Protein AF-A0A1V5JVI7-F1 (afdb_monomer)

Mean predicted aligned error: 3.71 Å

Secondary structure (DSSP, 8-state):
-----TTSHHHHHHHHHHTS-TTT-------GGGSPPPSS---SHHHHHHHHHHHHHHHHHHHHHHTT--

Foldseek 3Di:
DDFFDQLAQRNLQVVCVVPDPPVPDDDDDTDLVSHDADPDDDPDPVVRVVVSVVSNVVSVVVVCVVVVVD

Structure (mmCIF, N/CA/C/O backbone):
data_AF-A0A1V5JVI7-F1
#
_entry.id   AF-A0A1V5JVI7-F1
#
loop_
_atom_site.group_PDB
_atom_site.id
_atom_site.type_symbol
_atom_site.label_atom_id
_atom_site.label_alt_id
_atom_site.label_comp_id
_atom_site.label_asym_id
_atom_site.label_entity_id
_atom_site.label_seq_id
_atom_site.pdbx_PDB_ins_code
_atom_site.Cartn_x
_atom_site.Cartn_y
_atom_site.Cartn_z
_atom_site.occupancy
_atom_site.B_iso_or_equiv
_atom_site.auth_seq_id
_atom_site.auth_comp_id
_atom_site.auth_asym_id
_atom_site.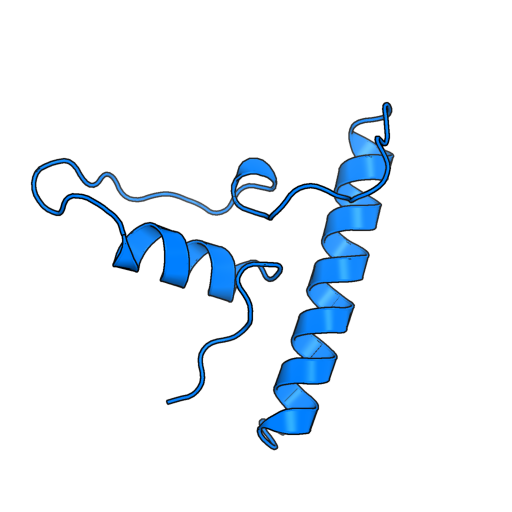auth_atom_id
_atom_site.pdbx_PDB_model_num
ATOM 1 N N . MET A 1 1 ? 2.738 -9.588 -16.997 1.00 69.62 1 MET A N 1
ATOM 2 C CA . MET A 1 1 ? 2.765 -9.763 -15.530 1.00 69.62 1 MET A CA 1
ATOM 3 C C . MET A 1 1 ? 1.920 -8.649 -14.938 1.00 69.62 1 MET A C 1
ATOM 5 O O . MET A 1 1 ? 2.201 -7.494 -15.233 1.00 69.62 1 MET A O 1
ATOM 9 N N . ALA A 1 2 ? 0.832 -8.970 -14.239 1.00 87.31 2 ALA A N 1
ATOM 10 C CA . ALA A 1 2 ? 0.014 -7.945 -13.598 1.00 87.31 2 ALA A CA 1
ATOM 11 C C . ALA A 1 2 ? 0.757 -7.408 -12.363 1.00 87.31 2 ALA A C 1
ATOM 13 O O . ALA A 1 2 ? 1.437 -8.173 -11.681 1.00 87.31 2 ALA A O 1
ATOM 14 N N . VAL A 1 3 ? 0.621 -6.115 -12.068 1.00 92.00 3 VAL A N 1
ATOM 15 C CA . VAL A 1 3 ? 1.158 -5.480 -10.851 1.00 92.00 3 VAL A CA 1
ATOM 16 C C . VAL A 1 3 ? -0.028 -5.049 -9.984 1.00 92.00 3 VAL A C 1
ATOM 18 O O . VAL A 1 3 ? -0.988 -4.507 -10.544 1.00 92.00 3 VAL A O 1
ATOM 21 N N . PRO A 1 4 ? -0.014 -5.295 -8.661 1.00 94.50 4 PRO A N 1
ATOM 22 C CA . PRO A 1 4 ? -1.080 -4.845 -7.771 1.00 94.50 4 PRO A CA 1
ATOM 23 C C . PRO A 1 4 ? -1.134 -3.313 -7.679 1.00 94.50 4 PRO A C 1
ATOM 25 O O . PRO A 1 4 ? -0.140 -2.638 -7.964 1.00 94.50 4 PRO A O 1
ATOM 28 N N . PRO A 1 5 ? -2.283 -2.736 -7.295 1.00 95.00 5 PRO A N 1
ATOM 29 C CA . PRO A 1 5 ? -2.452 -1.288 -7.280 1.00 95.00 5 PRO A CA 1
ATOM 30 C C . PRO A 1 5 ? -1.525 -0.609 -6.253 1.00 95.00 5 PRO A C 1
ATOM 32 O O . PRO A 1 5 ? -1.152 -1.235 -5.252 1.00 95.00 5 PRO A O 1
ATOM 35 N N . PRO A 1 6 ? -1.153 0.672 -6.460 1.00 94.69 6 PRO A N 1
ATOM 36 C CA . PRO A 1 6 ? -0.238 1.415 -5.582 1.00 94.69 6 PRO A CA 1
ATOM 37 C C . PRO A 1 6 ? -0.788 1.636 -4.165 1.00 94.69 6 PRO A C 1
ATOM 39 O O . PRO A 1 6 ? -0.038 1.967 -3.252 1.00 94.69 6 PRO A O 1
ATOM 42 N N . THR A 1 7 ? -2.079 1.388 -3.953 1.00 96.69 7 THR A N 1
ATOM 43 C CA . THR A 1 7 ? -2.720 1.345 -2.636 1.00 96.69 7 THR A CA 1
ATOM 44 C C . THR A 1 7 ? -2.327 0.122 -1.799 1.00 96.69 7 THR A C 1
ATOM 46 O O . THR A 1 7 ? -2.567 0.120 -0.592 1.00 96.69 7 THR A O 1
ATOM 49 N N . THR A 1 8 ? -1.691 -0.888 -2.403 1.00 96.94 8 THR A N 1
ATOM 50 C CA . THR A 1 8 ? -1.123 -2.063 -1.724 1.00 96.94 8 THR A CA 1
ATOM 51 C C . THR A 1 8 ? 0.355 -1.857 -1.395 1.00 96.94 8 THR A C 1
ATOM 53 O O . THR A 1 8 ? 1.057 -1.094 -2.059 1.00 96.94 8 THR A O 1
ATOM 56 N N . ALA A 1 9 ? 0.881 -2.591 -0.409 1.00 95.50 9 ALA A N 1
ATOM 57 C CA . ALA A 1 9 ? 2.300 -2.498 -0.060 1.00 95.50 9 ALA A CA 1
ATOM 58 C C . ALA A 1 9 ? 3.220 -2.839 -1.247 1.00 95.50 9 ALA A C 1
ATOM 60 O O . ALA A 1 9 ? 4.123 -2.065 -1.565 1.00 95.50 9 ALA A O 1
ATOM 61 N N . LEU A 1 10 ? 2.962 -3.951 -1.943 1.00 94.81 10 LEU A N 1
ATOM 62 C CA . LEU A 1 10 ? 3.770 -4.368 -3.089 1.00 94.81 10 LEU A CA 1
ATOM 63 C C . LEU A 1 10 ? 3.637 -3.401 -4.273 1.00 94.81 10 LEU A C 1
ATOM 65 O O . LEU A 1 10 ? 4.646 -3.018 -4.865 1.00 94.81 10 LEU A O 1
ATOM 69 N N . GLY A 1 11 ? 2.414 -2.969 -4.586 1.00 94.88 11 GLY A N 1
ATOM 70 C CA . GLY A 1 11 ? 2.169 -2.020 -5.668 1.00 94.88 11 GLY A CA 1
ATOM 71 C C . GLY A 1 11 ? 2.828 -0.668 -5.407 1.00 94.88 11 GLY A C 1
ATOM 72 O O . GLY A 1 11 ? 3.436 -0.108 -6.315 1.00 94.88 11 GLY A O 1
ATOM 73 N N . SER A 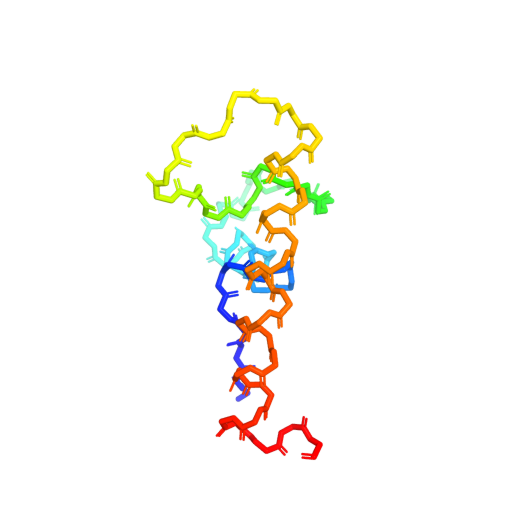1 12 ? 2.793 -0.176 -4.162 1.00 95.44 12 SER A N 1
ATOM 74 C CA . SER A 1 12 ? 3.446 1.084 -3.772 1.00 95.44 12 SER A CA 1
ATOM 75 C C . SER A 1 12 ? 4.965 1.040 -3.962 1.00 95.44 12 SER A C 1
ATOM 77 O O . SER A 1 12 ? 5.560 1.992 -4.465 1.00 95.44 12 SER A O 1
ATOM 79 N N . LEU A 1 13 ? 5.601 -0.088 -3.630 1.00 94.25 13 LEU A N 1
ATOM 80 C CA . LEU A 1 13 ? 7.038 -0.283 -3.820 1.00 94.25 13 LEU A CA 1
ATOM 81 C C . LEU A 1 13 ? 7.397 -0.389 -5.301 1.00 94.25 13 LEU A C 1
ATOM 83 O O . LEU A 1 13 ? 8.330 0.276 -5.746 1.00 94.25 13 LEU A O 1
ATOM 87 N N . ALA A 1 14 ? 6.644 -1.181 -6.069 1.00 93.38 14 ALA A N 1
ATOM 88 C CA . ALA A 1 14 ? 6.837 -1.295 -7.512 1.00 93.38 14 ALA A CA 1
ATOM 89 C C . ALA A 1 14 ? 6.700 0.077 -8.191 1.00 93.38 14 ALA A C 1
ATOM 91 O O . ALA A 1 14 ? 7.548 0.464 -8.994 1.00 93.38 14 ALA A O 1
ATOM 92 N N . TRP A 1 15 ? 5.682 0.847 -7.802 1.00 92.75 15 TRP A N 1
ATOM 93 C CA . TRP A 1 15 ? 5.461 2.207 -8.279 1.00 92.75 15 TRP A CA 1
ATOM 94 C C . TRP A 1 15 ? 6.625 3.136 -7.918 1.00 92.75 15 TRP A C 1
ATOM 96 O O . TRP A 1 15 ? 7.168 3.798 -8.803 1.00 92.75 15 TRP A O 1
ATOM 106 N N . ALA A 1 16 ? 7.063 3.141 -6.655 1.00 91.00 16 ALA A N 1
ATOM 107 C CA . ALA A 1 16 ? 8.157 3.991 -6.188 1.00 91.00 16 ALA A CA 1
ATOM 108 C C . ALA A 1 16 ? 9.475 3.689 -6.914 1.00 91.00 16 ALA A C 1
ATOM 110 O O . ALA A 1 16 ? 10.154 4.610 -7.361 1.00 91.00 16 ALA A O 1
ATOM 111 N N . ILE A 1 17 ? 9.810 2.406 -7.084 1.00 90.94 17 ILE A N 1
ATOM 112 C CA . ILE A 1 17 ? 11.014 1.973 -7.803 1.00 90.94 17 ILE A CA 1
ATOM 113 C C . ILE A 1 17 ? 10.914 2.352 -9.284 1.00 90.94 17 ILE A C 1
ATOM 115 O O . ILE A 1 17 ? 11.863 2.897 -9.837 1.00 90.94 17 ILE A O 1
ATOM 119 N N . SER A 1 18 ? 9.755 2.132 -9.917 1.00 90.81 18 SER A N 1
ATOM 120 C CA . SER A 1 18 ? 9.553 2.426 -11.345 1.00 90.81 18 SER A CA 1
ATOM 121 C C . SER A 1 18 ? 9.683 3.910 -11.705 1.00 90.81 18 SER A C 1
ATOM 123 O O . SER A 1 18 ? 9.926 4.239 -12.863 1.00 90.81 18 SER A O 1
ATOM 125 N N . ARG A 1 19 ? 9.517 4.808 -10.725 1.00 89.50 19 ARG A N 1
ATOM 126 C CA . ARG A 1 19 ? 9.589 6.267 -10.905 1.00 89.50 19 ARG A CA 1
ATOM 127 C C . ARG A 1 19 ? 10.842 6.899 -10.312 1.00 89.50 19 ARG A C 1
ATOM 129 O O . ARG A 1 19 ? 11.008 8.113 -10.408 1.00 89.50 19 ARG A O 1
ATOM 136 N N . ALA A 1 20 ? 11.698 6.114 -9.670 1.00 89.06 20 ALA A N 1
ATOM 137 C CA . ALA A 1 20 ? 12.900 6.644 -9.061 1.00 89.06 20 ALA A CA 1
ATOM 138 C C . ALA A 1 20 ? 13.907 7.104 -10.126 1.00 89.06 20 ALA A C 1
ATO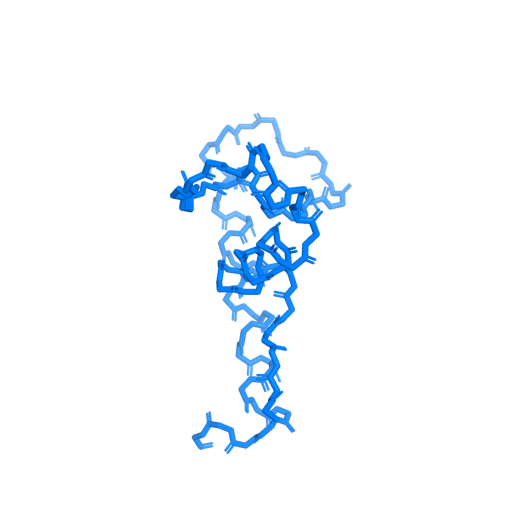M 140 O O . ALA A 1 20 ? 14.134 6.420 -11.123 1.00 89.06 20 ALA A O 1
ATOM 141 N N . ASP A 1 21 ? 14.575 8.235 -9.879 1.00 89.75 21 ASP A N 1
ATOM 142 C CA . ASP A 1 21 ? 15.802 8.574 -10.603 1.00 89.75 21 ASP A CA 1
ATOM 143 C C . ASP A 1 21 ? 16.877 7.555 -10.218 1.00 89.75 21 ASP A C 1
ATOM 145 O O . ASP A 1 21 ? 17.387 7.570 -9.096 1.00 89.75 21 ASP A O 1
ATOM 149 N N . PHE A 1 22 ? 17.229 6.674 -11.154 1.00 84.62 22 PHE A N 1
ATOM 150 C CA . PHE A 1 22 ? 18.178 5.587 -10.926 1.00 84.62 22 PHE A CA 1
ATOM 151 C C . PHE A 1 22 ? 19.538 6.074 -10.404 1.00 84.62 22 PHE A C 1
ATOM 153 O O . PHE A 1 22 ? 20.188 5.369 -9.639 1.00 84.62 22 PHE A O 1
ATOM 160 N N . ARG A 1 23 ? 19.962 7.298 -10.752 1.00 89.75 23 ARG A N 1
ATOM 161 C CA . ARG A 1 23 ? 21.242 7.859 -10.282 1.00 89.75 23 ARG A CA 1
ATOM 162 C C . ARG A 1 23 ? 21.209 8.277 -8.813 1.00 89.75 23 ARG A C 1
ATOM 164 O O . ARG A 1 23 ? 22.262 8.449 -8.208 1.00 89.75 23 ARG A O 1
ATOM 171 N N . ARG A 1 24 ? 20.016 8.480 -8.252 1.00 87.12 24 ARG A N 1
ATOM 172 C CA . ARG A 1 24 ? 19.796 8.970 -6.881 1.00 87.12 24 ARG A CA 1
ATOM 173 C C . ARG A 1 24 ? 18.986 8.004 -6.027 1.00 87.12 24 ARG A C 1
ATOM 175 O O . ARG A 1 24 ? 18.763 8.283 -4.850 1.00 87.12 24 ARG A O 1
ATOM 182 N N . PHE A 1 25 ? 18.531 6.897 -6.608 1.00 87.25 25 PHE A N 1
ATOM 183 C CA . PHE A 1 25 ? 17.695 5.936 -5.920 1.00 87.25 25 PHE A CA 1
ATOM 184 C C . PHE A 1 25 ? 18.419 5.382 -4.697 1.00 87.25 25 PHE A C 1
ATOM 186 O O . PHE A 1 25 ? 19.564 4.939 -4.767 1.00 87.25 25 PHE A O 1
ATOM 193 N N . GLN A 1 26 ? 17.713 5.403 -3.573 1.00 87.69 26 GLN A N 1
ATOM 194 C CA . GLN A 1 26 ? 18.106 4.709 -2.362 1.00 87.69 26 GLN A CA 1
ATOM 195 C C . GLN A 1 26 ? 17.084 3.603 -2.112 1.00 87.69 26 GLN A C 1
ATOM 197 O O . GLN A 1 26 ? 15.882 3.868 -2.231 1.00 87.69 26 GLN A O 1
ATOM 202 N N . PRO A 1 27 ? 17.523 2.386 -1.750 1.00 87.69 27 PRO A N 1
ATOM 203 C CA . PRO A 1 27 ? 16.610 1.328 -1.357 1.00 87.69 27 PRO A CA 1
ATOM 204 C C . PRO A 1 27 ? 15.644 1.822 -0.281 1.00 87.69 27 PRO A C 1
ATOM 206 O O . PRO A 1 27 ? 16.049 2.343 0.760 1.00 87.69 27 PRO A O 1
ATOM 209 N N . VAL A 1 28 ? 14.351 1.649 -0.532 1.00 88.94 28 VAL A N 1
ATOM 210 C CA . VAL A 1 28 ? 13.293 2.038 0.399 1.00 88.94 28 VAL A CA 1
ATOM 211 C C . VAL A 1 28 ? 12.641 0.798 0.982 1.00 88.94 28 VAL A C 1
ATOM 213 O O . VAL A 1 28 ? 12.142 -0.066 0.264 1.00 88.94 28 VAL A O 1
ATOM 216 N N . LYS A 1 29 ? 12.615 0.724 2.316 1.00 92.25 29 LYS A N 1
ATOM 217 C CA . LYS A 1 29 ? 11.726 -0.205 3.015 1.00 92.25 29 LYS A CA 1
ATOM 218 C C . LYS A 1 29 ? 10.291 0.296 2.919 1.00 92.25 29 LYS A C 1
ATOM 220 O O . LYS A 1 29 ? 10.048 1.505 2.876 1.00 92.25 29 LYS A O 1
ATOM 225 N N . PHE A 1 30 ? 9.340 -0.627 2.978 1.00 94.62 30 PHE A N 1
ATOM 226 C CA . PHE A 1 30 ? 7.938 -0.253 3.066 1.00 94.62 30 PHE A CA 1
ATOM 227 C C . PHE A 1 30 ? 7.668 0.642 4.287 1.00 94.62 30 PHE A C 1
ATOM 229 O O . PHE A 1 30 ? 8.179 0.417 5.390 1.00 94.62 30 PHE A O 1
ATOM 236 N N . SER A 1 31 ? 6.815 1.646 4.094 1.00 95.31 31 SER A N 1
ATOM 237 C CA . SER A 1 31 ? 6.191 2.401 5.173 1.00 95.31 31 SER A CA 1
ATOM 238 C C . SER A 1 31 ? 4.790 2.838 4.751 1.00 95.31 31 SER A C 1
ATOM 240 O O . SER A 1 31 ? 4.534 3.036 3.567 1.00 95.31 31 SER A O 1
ATOM 242 N N . PHE A 1 32 ? 3.899 3.083 5.716 1.00 95.56 32 PHE A N 1
ATOM 243 C CA . PHE A 1 32 ? 2.557 3.621 5.440 1.00 95.56 32 PHE A CA 1
ATOM 244 C C . PHE A 1 32 ? 2.560 4.979 4.717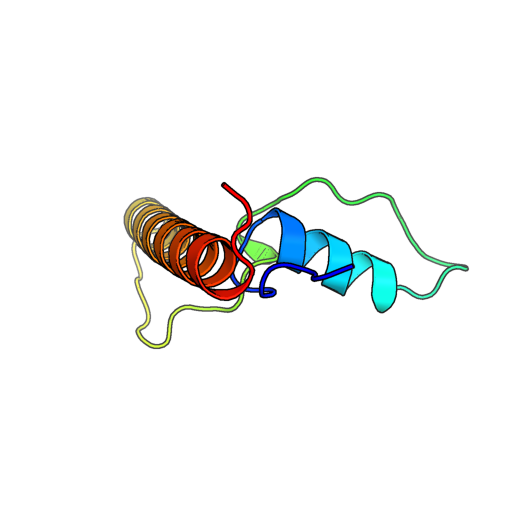 1.00 95.56 32 PHE A C 1
ATOM 246 O O . PHE A 1 32 ? 1.520 5.384 4.219 1.00 95.56 32 PHE A O 1
ATOM 253 N N . GLY A 1 33 ? 3.693 5.691 4.676 1.00 93.62 33 GLY A N 1
ATOM 254 C CA . GLY A 1 33 ? 3.822 6.929 3.904 1.00 93.62 33 GLY A CA 1
ATOM 255 C C . GLY A 1 33 ? 3.949 6.711 2.394 1.00 93.62 33 GLY A C 1
ATOM 256 O O . GLY A 1 33 ? 3.859 7.682 1.657 1.00 93.62 33 GLY A O 1
ATOM 257 N N . LEU A 1 34 ? 4.166 5.470 1.942 1.00 94.06 34 LEU A N 1
ATOM 258 C CA . LEU A 1 34 ? 4.193 5.114 0.519 1.00 94.06 34 LEU A CA 1
ATOM 259 C C . LEU A 1 34 ? 2.799 4.848 -0.056 1.00 94.06 34 LEU A C 1
ATOM 261 O O . LEU A 1 34 ? 2.646 4.824 -1.271 1.00 94.06 34 LEU A O 1
ATOM 265 N N . LEU A 1 35 ? 1.807 4.599 0.803 1.00 95.06 35 LEU A N 1
ATOM 266 C CA . LEU A 1 35 ? 0.438 4.354 0.366 1.00 95.06 35 LEU A CA 1
ATOM 267 C C . LEU A 1 35 ? -0.259 5.681 0.074 1.00 95.06 35 LEU A C 1
ATOM 269 O O . L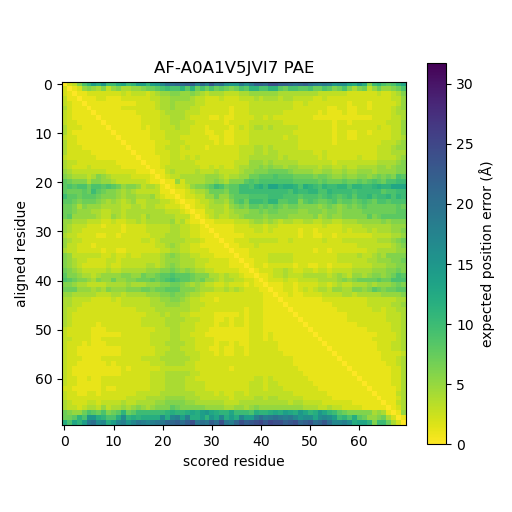EU A 1 35 ? -0.077 6.650 0.816 1.00 95.06 35 LEU A O 1
ATOM 273 N N . ASP A 1 36 ? -1.124 5.686 -0.940 1.00 90.88 36 ASP A N 1
ATOM 274 C CA . ASP A 1 36 ? -1.983 6.834 -1.225 1.00 90.88 36 ASP A CA 1
ATOM 275 C C . ASP A 1 36 ? -2.787 7.237 0.024 1.00 90.88 36 ASP A C 1
ATOM 277 O O . ASP A 1 36 ? -3.215 6.368 0.796 1.00 90.88 36 ASP A O 1
ATOM 281 N N . PRO A 1 37 ? -3.021 8.534 0.267 1.00 91.88 37 PRO A N 1
ATOM 282 C CA . PRO A 1 37 ? -3.777 8.976 1.433 1.00 91.88 37 PRO A CA 1
ATOM 283 C C . PRO A 1 37 ? -5.222 8.449 1.409 1.00 91.88 37 PRO A C 1
ATOM 285 O O . PRO A 1 37 ? -5.758 8.085 0.364 1.00 91.88 37 PRO A O 1
ATOM 288 N N . LEU A 1 38 ? -5.857 8.390 2.582 1.00 94.00 38 LEU A N 1
ATOM 289 C CA . LEU A 1 38 ? -7.301 8.151 2.687 1.00 94.00 38 LEU A CA 1
ATOM 290 C C . LEU A 1 38 ? -8.049 9.408 2.227 1.00 94.00 38 LEU A C 1
ATOM 292 O O . LEU A 1 38 ? -7.600 10.517 2.519 1.00 94.00 38 LEU A O 1
ATOM 296 N N . GLU A 1 39 ? -9.201 9.240 1.577 1.00 93.12 39 GLU A N 1
ATOM 297 C CA . GLU A 1 39 ? -10.064 10.363 1.173 1.00 93.12 39 GLU A CA 1
ATOM 298 C C . GLU A 1 39 ? -10.483 11.211 2.379 1.00 93.12 39 GLU A C 1
ATOM 300 O O . GLU A 1 39 ? -10.461 12.440 2.346 1.00 93.12 39 GLU A O 1
ATOM 305 N N . GLN A 1 40 ? -10.819 10.539 3.483 1.00 92.81 40 GLN A N 1
ATOM 306 C CA . GLN A 1 40 ? -11.179 11.184 4.734 1.00 92.81 40 GLN A CA 1
ATOM 307 C C . GLN A 1 40 ? -9.968 11.296 5.658 1.00 92.81 40 GLN A C 1
ATOM 309 O O . GLN A 1 40 ? -9.225 10.339 5.902 1.00 92.81 40 GLN A O 1
ATOM 314 N N . ARG A 1 41 ? -9.789 12.483 6.242 1.00 93.44 41 ARG A N 1
ATOM 315 C CA . ARG A 1 41 ? -8.702 12.733 7.187 1.00 93.44 41 ARG A CA 1
ATOM 316 C C . ARG A 1 41 ? -8.964 12.025 8.519 1.00 93.44 41 ARG A C 1
ATOM 318 O O . ARG A 1 41 ? -9.736 12.505 9.343 1.00 93.44 41 ARG A O 1
ATOM 325 N N . VAL A 1 42 ? -8.200 10.971 8.792 1.00 95.44 42 VAL A N 1
ATOM 326 C CA . VAL A 1 42 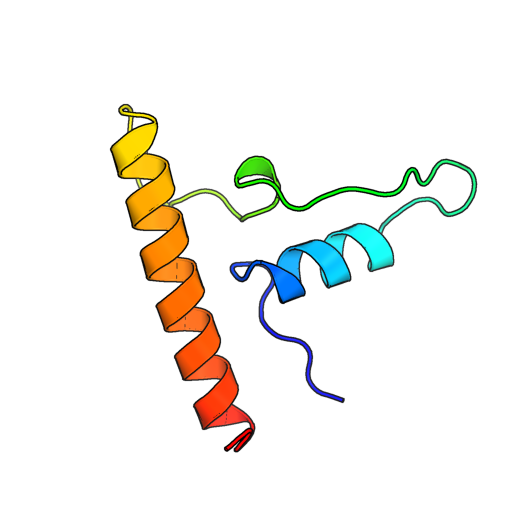? -8.134 10.330 10.115 1.00 95.44 42 VAL A CA 1
ATOM 327 C C . VAL A 1 42 ? -7.007 10.964 10.939 1.00 95.44 42 VAL A C 1
ATOM 329 O O . VAL A 1 42 ? -5.836 10.896 10.556 1.00 95.44 42 VAL A O 1
ATOM 332 N N . LYS A 1 43 ? -7.357 11.622 12.055 1.00 94.19 43 LYS A N 1
ATOM 333 C CA . LYS A 1 43 ? -6.388 12.321 12.926 1.00 94.19 43 LYS A CA 1
ATOM 334 C C . LYS A 1 43 ? -5.492 11.343 13.684 1.00 94.19 43 LYS A C 1
ATOM 336 O O . LYS A 1 43 ? -4.276 11.525 13.711 1.00 94.19 43 LYS A O 1
ATOM 341 N N . GLU A 1 44 ? -6.092 10.305 14.262 1.00 97.69 44 GLU A N 1
ATOM 342 C CA . GLU A 1 44 ? -5.374 9.338 15.085 1.00 97.69 44 GLU A CA 1
ATOM 343 C C . GLU A 1 44 ? -4.468 8.437 14.248 1.00 97.69 44 GLU A C 1
ATOM 345 O O . GLU A 1 44 ? -4.896 7.774 13.302 1.00 97.69 44 GLU A O 1
ATOM 350 N N . LYS A 1 45 ? -3.179 8.394 14.603 1.00 96.12 45 LYS A N 1
ATOM 351 C CA . LYS A 1 45 ? -2.148 7.709 13.805 1.00 96.12 45 LYS A CA 1
ATOM 352 C C . LYS A 1 45 ? -2.407 6.208 13.690 1.00 96.12 45 LYS A C 1
ATOM 354 O O . LYS A 1 45 ? -2.137 5.636 12.633 1.00 96.12 45 LYS A O 1
ATOM 359 N N . ARG A 1 46 ? -2.875 5.578 14.772 1.00 97.69 46 ARG A N 1
ATOM 360 C CA . ARG A 1 46 ? -3.181 4.141 14.811 1.00 97.69 46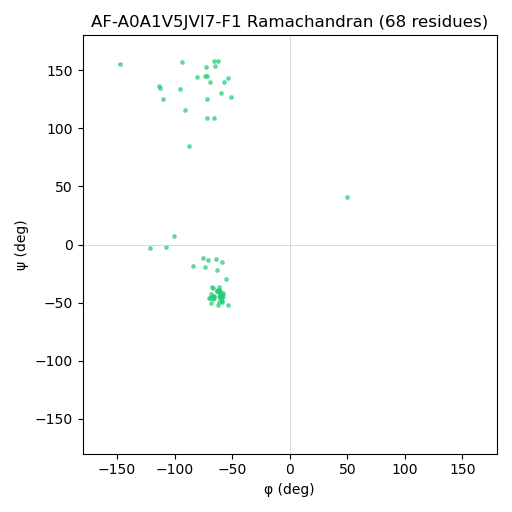 ARG A CA 1
ATOM 361 C C . ARG A 1 46 ? -4.382 3.822 13.927 1.00 97.69 46 ARG A C 1
ATOM 363 O O . ARG A 1 46 ? -4.250 2.982 13.044 1.00 97.69 46 ARG A O 1
ATOM 370 N N . GLU A 1 47 ? -5.477 4.557 14.095 1.00 97.75 47 GLU A N 1
ATOM 371 C CA . GLU A 1 47 ? -6.694 4.390 13.294 1.00 97.75 47 GLU A CA 1
ATOM 372 C C . GLU A 1 47 ? -6.435 4.649 11.811 1.00 97.75 47 GLU A C 1
ATOM 374 O O . GLU A 1 47 ? -6.839 3.865 10.960 1.00 97.75 47 GLU A O 1
ATOM 379 N N . ARG A 1 48 ? -5.641 5.675 11.484 1.00 97.62 48 ARG A N 1
ATOM 380 C CA . ARG A 1 48 ? -5.245 5.945 10.099 1.00 97.62 48 ARG A CA 1
ATOM 381 C C . ARG A 1 48 ? -4.479 4.776 9.481 1.00 97.62 48 ARG A C 1
ATOM 383 O O . ARG A 1 48 ? -4.720 4.426 8.334 1.00 97.62 48 ARG A O 1
ATOM 390 N N . ARG A 1 49 ? -3.533 4.181 10.218 1.00 97.38 49 ARG A N 1
ATOM 391 C CA . ARG A 1 49 ? -2.771 3.016 9.734 1.00 97.38 49 ARG A CA 1
ATOM 392 C C . ARG A 1 49 ? -3.660 1.788 9.570 1.00 97.38 49 ARG A C 1
ATOM 394 O O . ARG A 1 49 ? -3.466 1.055 8.609 1.00 97.38 49 ARG A O 1
ATOM 401 N N . LYS A 1 50 ? -4.619 1.589 10.477 1.00 98.00 50 LYS A N 1
ATOM 402 C CA . LYS A 1 50 ? -5.604 0.509 10.392 1.00 98.00 50 LYS A CA 1
ATOM 403 C C . LYS A 1 50 ? -6.466 0.652 9.135 1.00 98.00 50 LYS A C 1
ATOM 405 O O . LYS A 1 50 ? -6.469 -0.259 8.322 1.00 98.00 50 LYS A O 1
ATOM 410 N N . ALA A 1 51 ? -7.054 1.826 8.909 1.00 97.88 51 ALA A N 1
ATOM 411 C CA . ALA A 1 51 ? -7.860 2.099 7.719 1.00 97.88 51 ALA A CA 1
ATOM 412 C C . ALA A 1 51 ? -7.057 1.980 6.407 1.00 97.88 51 ALA A C 1
ATOM 414 O O . ALA A 1 51 ? -7.545 1.438 5.419 1.00 97.88 51 ALA A O 1
ATOM 415 N N . LEU A 1 52 ? -5.794 2.430 6.390 1.00 97.94 52 LEU A N 1
ATOM 416 C CA . LEU A 1 52 ? -4.903 2.219 5.241 1.00 97.94 52 LEU A CA 1
ATOM 417 C C . LEU A 1 52 ? -4.629 0.732 4.982 1.00 97.94 52 LEU A C 1
ATOM 419 O O . LEU A 1 52 ? -4.576 0.326 3.825 1.00 97.94 52 LEU A O 1
ATOM 423 N N . ALA A 1 53 ? -4.436 -0.064 6.037 1.00 97.75 53 ALA A N 1
ATOM 424 C CA . ALA A 1 53 ? -4.216 -1.502 5.916 1.00 97.75 53 ALA A CA 1
ATOM 425 C C . ALA A 1 53 ? -5.476 -2.227 5.425 1.00 97.75 53 ALA A C 1
ATOM 427 O O . ALA A 1 53 ? -5.372 -3.063 4.538 1.00 97.75 53 ALA A O 1
ATOM 428 N N . GLU A 1 54 ? -6.654 -1.871 5.942 1.00 97.94 54 GLU A N 1
ATOM 429 C CA . GLU A 1 54 ? -7.941 -2.425 5.502 1.00 97.94 54 GLU A CA 1
ATOM 430 C C . GLU A 1 54 ? -8.178 -2.165 4.010 1.00 97.94 54 GLU A C 1
ATOM 432 O O . GLU A 1 54 ? -8.410 -3.111 3.259 1.00 97.94 54 GLU A O 1
ATOM 437 N N . ARG A 1 55 ? -8.003 -0.914 3.554 1.00 97.69 55 ARG A N 1
ATOM 438 C CA . ARG A 1 55 ? -8.088 -0.574 2.124 1.00 97.69 55 ARG A CA 1
ATOM 439 C C . ARG A 1 55 ? -7.070 -1.359 1.293 1.00 97.69 55 ARG A C 1
ATOM 441 O O . ARG A 1 55 ? -7.418 -1.910 0.256 1.00 97.69 55 ARG A O 1
ATOM 448 N N . ALA A 1 56 ? -5.816 -1.431 1.747 1.00 97.81 56 ALA A N 1
ATOM 449 C CA . ALA A 1 56 ? -4.761 -2.153 1.036 1.00 97.81 56 ALA A CA 1
ATOM 450 C C . ALA A 1 56 ? -5.078 -3.649 0.8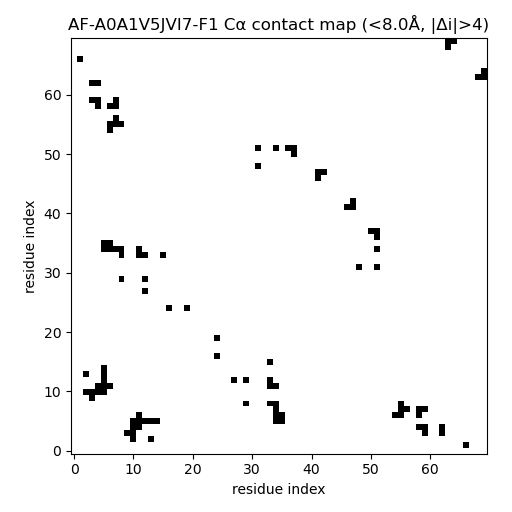77 1.00 97.81 56 ALA A C 1
ATOM 452 O O . ALA A 1 56 ? -4.810 -4.214 -0.181 1.00 97.81 56 ALA A O 1
ATOM 453 N N . THR A 1 57 ? -5.644 -4.287 1.904 1.00 97.19 57 THR A N 1
ATOM 454 C CA . THR A 1 57 ? -6.063 -5.694 1.845 1.00 97.19 57 THR A CA 1
ATOM 455 C C . THR A 1 57 ? -7.219 -5.883 0.867 1.00 97.19 57 THR A C 1
ATOM 457 O O . THR A 1 57 ? -7.131 -6.744 -0.003 1.00 97.19 57 THR A O 1
ATOM 460 N N . GLN A 1 58 ? -8.251 -5.039 0.939 1.00 97.75 58 GLN A N 1
ATOM 461 C CA . GLN A 1 58 ? -9.405 -5.110 0.040 1.00 97.75 58 GLN A CA 1
ATOM 462 C C . GLN A 1 58 ? -9.009 -4.932 -1.437 1.00 97.75 58 GLN A C 1
ATOM 464 O O . GLN A 1 58 ? -9.463 -5.673 -2.314 1.00 97.75 58 GLN A O 1
ATOM 469 N N . ASP A 1 59 ? -8.125 -3.975 -1.721 1.00 97.25 59 ASP A N 1
ATOM 470 C CA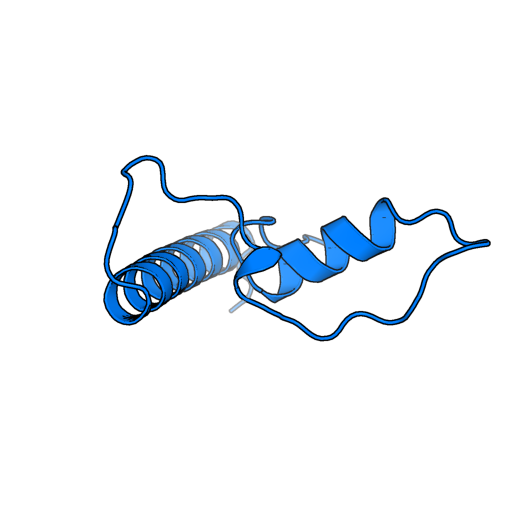 . ASP A 1 59 ? -7.628 -3.731 -3.076 1.00 97.25 59 ASP A CA 1
ATOM 471 C C . ASP A 1 59 ? -6.765 -4.895 -3.583 1.00 97.25 59 ASP A C 1
ATOM 473 O O . ASP A 1 59 ? -6.822 -5.248 -4.764 1.00 97.25 59 ASP A O 1
ATOM 477 N N . LEU A 1 60 ? -5.976 -5.512 -2.696 1.00 96.62 60 LEU A N 1
ATOM 478 C CA . LEU A 1 60 ? -5.172 -6.685 -3.025 1.00 96.62 60 LEU A CA 1
ATOM 479 C C . LEU A 1 60 ? -6.052 -7.898 -3.345 1.00 96.62 60 LEU A C 1
ATOM 481 O O . LEU A 1 60 ? -5.800 -8.569 -4.342 1.00 96.62 60 LEU A O 1
ATOM 485 N N . GLU A 1 61 ? -7.087 -8.157 -2.545 1.00 96.38 61 GLU A N 1
ATOM 486 C CA . GLU A 1 61 ? -8.062 -9.229 -2.786 1.00 96.38 61 GLU A CA 1
ATOM 487 C C . GLU A 1 61 ? -8.796 -9.028 -4.115 1.00 96.38 61 GLU A C 1
ATOM 489 O O . GLU A 1 61 ? -8.871 -9.946 -4.932 1.00 96.38 61 GLU A O 1
ATOM 494 N N . THR A 1 62 ? -9.261 -7.804 -4.379 1.00 96.44 62 THR A N 1
ATOM 495 C CA . THR A 1 62 ? -9.916 -7.445 -5.647 1.00 96.44 62 THR A CA 1
ATOM 496 C C . THR A 1 62 ? -8.988 -7.680 -6.837 1.00 96.44 62 THR A C 1
ATOM 498 O O . THR A 1 62 ? -9.396 -8.196 -7.880 1.00 96.44 62 THR A O 1
ATOM 501 N N . TRP A 1 63 ? -7.716 -7.309 -6.693 1.00 96.06 63 TRP A N 1
ATOM 502 C CA . TRP A 1 63 ? -6.711 -7.528 -7.723 1.00 96.06 63 TRP A CA 1
ATOM 503 C C . TRP A 1 63 ? -6.435 -9.022 -7.944 1.00 96.06 63 TRP A C 1
ATOM 505 O O . TRP A 1 63 ? -6.440 -9.469 -9.089 1.00 96.06 63 TRP A O 1
ATOM 515 N N . ILE A 1 64 ? -6.268 -9.801 -6.872 1.00 95.25 64 ILE A N 1
ATOM 516 C CA . ILE A 1 64 ? -6.103 -11.261 -6.921 1.00 95.25 64 ILE A CA 1
ATOM 517 C C . ILE A 1 64 ? -7.250 -11.907 -7.708 1.00 95.25 64 ILE A C 1
ATOM 519 O O . ILE A 1 64 ? -6.995 -12.622 -8.677 1.00 95.25 64 ILE A O 1
ATOM 523 N N . GLN A 1 65 ? -8.497 -11.586 -7.352 1.00 94.75 65 GLN A N 1
ATOM 524 C CA . GLN A 1 65 ? -9.691 -12.118 -8.014 1.00 94.75 65 GLN A CA 1
ATOM 525 C C . GLN A 1 65 ? -9.731 -11.748 -9.499 1.00 94.75 65 GLN A C 1
ATOM 527 O O . GLN A 1 65 ? -9.980 -12.598 -10.352 1.00 94.75 65 GLN A O 1
ATOM 532 N N . ARG A 1 66 ? -9.442 -10.482 -9.829 1.00 94.38 66 ARG A N 1
ATOM 533 C CA . ARG A 1 66 ? -9.469 -9.975 -11.208 1.00 94.38 66 ARG A CA 1
ATOM 534 C C . ARG A 1 66 ? -8.477 -10.680 -12.129 1.00 94.38 66 ARG A C 1
ATOM 536 O O . ARG A 1 66 ? -8.760 -10.831 -13.315 1.00 94.38 66 ARG A O 1
ATOM 543 N N . TYR A 1 67 ? -7.307 -11.036 -11.612 1.00 92.94 67 TYR A N 1
ATOM 544 C CA . TYR A 1 67 ? -6.245 -11.665 -12.396 1.00 92.94 67 TYR A CA 1
ATOM 545 C C . TYR A 1 67 ? -6.172 -13.183 -12.201 1.00 92.94 67 TYR A C 1
ATOM 547 O O . TYR A 1 67 ? -5.242 -13.798 -12.720 1.00 92.94 67 TYR A O 1
ATOM 555 N N . SER A 1 68 ? -7.136 -13.775 -11.482 1.00 86.69 68 SER A N 1
ATOM 556 C CA . SER A 1 68 ? -7.172 -15.207 -11.150 1.00 86.69 68 SER A CA 1
ATOM 557 C C . SER A 1 68 ? -5.843 -15.697 -10.569 1.00 86.69 68 SER A C 1
ATOM 559 O O . SER A 1 68 ? -5.311 -16.743 -10.938 1.00 86.69 68 SER A O 1
ATOM 561 N N . ILE A 1 69 ? -5.254 -14.872 -9.704 1.00 74.62 69 ILE A N 1
ATOM 562 C CA . ILE A 1 69 ? -4.027 -15.203 -8.989 1.00 74.62 69 ILE A CA 1
ATOM 563 C C . ILE A 1 69 ? -4.485 -15.921 -7.728 1.00 74.62 69 ILE A C 1
ATOM 565 O O . ILE A 1 69 ? -4.632 -15.267 -6.704 1.00 74.62 69 ILE A O 1
ATOM 569 N N . LEU A 1 70 ? -4.713 -17.235 -7.863 1.00 60.50 70 LEU A N 1
ATOM 570 C CA . LEU A 1 70 ? -5.384 -18.195 -6.960 1.00 60.50 70 LEU A CA 1
ATOM 571 C C . LEU A 1 70 ? -6.738 -18.661 -7.511 1.00 60.50 70 LEU A C 1
ATOM 573 O O . LEU A 1 70 ? -7.575 -17.802 -7.864 1.00 60.50 70 LEU A O 1
#

Radius of gyration: 13.5 Å; Cα contacts (8 Å, |Δi|>4): 54; chains: 1; bounding box: 32×31×31 Å

Solvent-accessible surface area (backbone atoms only — not comparable to full-atom values): 4356 Å² total; per-residue (Å²): 134,92,77,59,58,45,56,21,74,68,16,22,50,53,51,51,62,76,69,45,58,78,94,72,60,68,95,74,78,92,53,81,84,59,37,68,81,68,95,65,88,59,83,53,69,67,60,38,51,49,53,50,49,54,52,18,50,54,53,46,52,54,46,30,64,74,68,57,64,117

Nearest PDB structures (foldseek):
  3g5s-assembly1_A  TM=9.182E-01  e=6.789E-02  Thermus thermophilus HB8
  3g5r-assembly1_A  TM=9.177E-01  e=1.368E-01  Thermus thermophilus HB8

Sequence (70 aa):
MAVPPPTTALGSLAWAISRADFRRFQPVKFSFGLLDPLEQRVKEKRERRKALAERATQDLETWIQRYSIL

pLDDT: mean 92.77, std 6.29, range [60.5, 98.0]